Protein AF-A0AA43HTX2-F1 (afdb_monomer)

Foldseek 3Di:
DVVLVVLLVVLVVQLVVCVVVVHDRDVVSLVVSLVVLVVVQVVCVVVVHDCPVSVVSNVSSVCSVPPRD

Structure (mmCIF, N/CA/C/O backbone):
data_AF-A0AA43HTX2-F1
#
_entry.id   AF-A0AA43HTX2-F1
#
loop_
_atom_site.group_PDB
_atom_site.id
_atom_site.type_symbol
_atom_site.label_atom_id
_atom_site.label_alt_id
_atom_site.label_comp_id
_atom_site.label_asym_id
_atom_site.label_entity_id
_atom_site.label_seq_id
_atom_site.pdbx_PDB_ins_code
_atom_site.Cartn_x
_atom_site.Cartn_y
_atom_site.Cartn_z
_atom_site.occupancy
_atom_site.B_iso_or_equiv
_atom_site.auth_seq_id
_atom_site.auth_comp_id
_atom_site.auth_asym_id
_atom_site.auth_atom_id
_atom_site.pdbx_PDB_model_num
ATOM 1 N N . MET A 1 1 ? 12.840 -5.477 -1.850 1.00 82.69 1 MET A N 1
ATOM 2 C CA . MET A 1 1 ? 11.513 -6.029 -1.508 1.00 82.69 1 MET A CA 1
ATOM 3 C C . MET A 1 1 ? 11.278 -6.223 -0.018 1.00 82.69 1 MET A C 1
ATOM 5 O O . MET A 1 1 ? 10.288 -5.697 0.464 1.00 82.69 1 MET A O 1
ATOM 9 N N . GLU A 1 2 ? 12.177 -6.860 0.744 1.00 87.00 2 GLU A N 1
ATOM 10 C CA . GLU A 1 2 ? 11.980 -7.114 2.191 1.00 87.00 2 GLU A CA 1
ATOM 11 C C . GLU A 1 2 ? 11.565 -5.873 3.010 1.00 87.00 2 GLU A C 1
ATOM 13 O O . GLU A 1 2 ? 10.640 -5.939 3.818 1.00 87.00 2 GLU A O 1
ATOM 18 N N . LYS A 1 3 ? 12.182 -4.714 2.736 1.00 90.69 3 LYS A N 1
ATOM 19 C CA . LYS A 1 3 ? 11.804 -3.430 3.345 1.00 90.69 3 LYS A CA 1
ATOM 20 C C . LYS A 1 3 ? 10.322 -3.084 3.123 1.00 90.69 3 LYS A C 1
ATOM 22 O O . LYS A 1 3 ? 9.643 -2.716 4.076 1.00 90.69 3 LYS A O 1
ATOM 27 N N . TYR A 1 4 ? 9.832 -3.193 1.889 1.00 88.69 4 TYR A N 1
ATOM 28 C CA . TYR A 1 4 ? 8.466 -2.807 1.522 1.00 88.69 4 TYR A CA 1
ATOM 29 C C . TYR A 1 4 ? 7.436 -3.785 2.086 1.00 88.69 4 TYR A C 1
ATOM 31 O O . TYR A 1 4 ? 6.448 -3.347 2.665 1.00 88.69 4 TYR A O 1
ATOM 39 N N . ASN A 1 5 ? 7.732 -5.088 2.055 1.00 87.94 5 ASN A N 1
ATOM 40 C CA . ASN A 1 5 ? 6.915 -6.100 2.731 1.00 87.94 5 ASN A CA 1
ATOM 41 C C . ASN A 1 5 ? 6.770 -5.783 4.224 1.00 87.94 5 ASN A C 1
ATOM 43 O O . ASN A 1 5 ? 5.672 -5.828 4.772 1.00 87.94 5 ASN A O 1
ATOM 47 N N . ARG A 1 6 ? 7.871 -5.405 4.886 1.00 92.06 6 ARG A N 1
ATOM 48 C CA . ARG A 1 6 ? 7.845 -5.033 6.303 1.00 92.06 6 ARG A CA 1
ATOM 49 C C . ARG A 1 6 ? 6.991 -3.791 6.562 1.00 92.06 6 ARG A C 1
ATOM 51 O O . ARG A 1 6 ? 6.247 -3.791 7.534 1.00 92.06 6 ARG A O 1
ATOM 58 N N . ILE A 1 7 ? 7.066 -2.772 5.704 1.00 91.06 7 ILE A N 1
ATOM 59 C CA . ILE A 1 7 ? 6.230 -1.565 5.818 1.00 91.06 7 ILE A CA 1
ATOM 60 C C . ILE A 1 7 ? 4.745 -1.932 5.765 1.00 91.06 7 ILE A C 1
ATOM 62 O O . ILE A 1 7 ? 3.996 -1.544 6.659 1.00 91.06 7 ILE A O 1
ATOM 66 N N . VAL A 1 8 ? 4.328 -2.720 4.769 1.00 89.75 8 VAL A N 1
ATOM 67 C CA . VAL A 1 8 ? 2.921 -3.123 4.618 1.00 89.75 8 VAL A CA 1
ATOM 68 C C . VAL A 1 8 ? 2.458 -3.972 5.803 1.00 89.75 8 VAL A C 1
ATOM 70 O O . VAL A 1 8 ? 1.406 -3.702 6.374 1.00 89.75 8 VAL A O 1
ATOM 73 N N . ILE A 1 9 ? 3.263 -4.941 6.250 1.00 91.31 9 ILE A N 1
ATOM 74 C CA . ILE A 1 9 ? 2.934 -5.782 7.412 1.00 91.31 9 ILE A CA 1
ATOM 75 C C . ILE A 1 9 ? 2.746 -4.945 8.684 1.00 91.31 9 ILE A C 1
ATOM 77 O O . ILE A 1 9 ? 1.782 -5.156 9.421 1.00 91.31 9 ILE A O 1
ATOM 81 N N . GLU A 1 10 ? 3.656 -4.012 8.969 1.00 91.88 10 GLU A N 1
ATOM 82 C CA . GLU A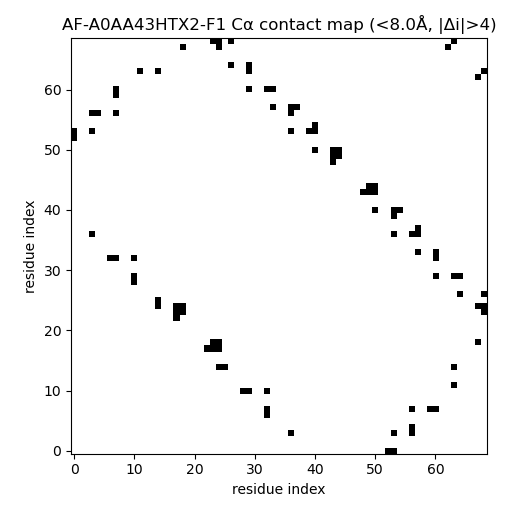 1 10 ? 3.548 -3.159 10.158 1.00 91.88 10 GLU A CA 1
ATOM 83 C C . GLU A 1 10 ? 2.348 -2.204 10.068 1.00 91.88 10 GLU A C 1
ATOM 85 O O . GLU A 1 10 ? 1.669 -1.989 11.075 1.00 91.88 10 GLU A O 1
ATOM 90 N N . LEU A 1 11 ? 2.018 -1.714 8.866 1.00 91.31 11 LEU A N 1
ATOM 91 C CA . LEU A 1 11 ? 0.807 -0.929 8.630 1.00 91.31 11 LEU A CA 1
ATOM 92 C C . LEU A 1 11 ? -0.452 -1.740 8.961 1.00 91.31 11 LEU A C 1
ATOM 94 O O . LEU A 1 11 ? -1.263 -1.295 9.769 1.00 91.31 11 LEU A O 1
ATOM 98 N N . TYR A 1 12 ? -0.586 -2.954 8.415 1.00 89.19 12 TYR A N 1
ATOM 99 C CA . TYR A 1 12 ? -1.724 -3.831 8.710 1.00 8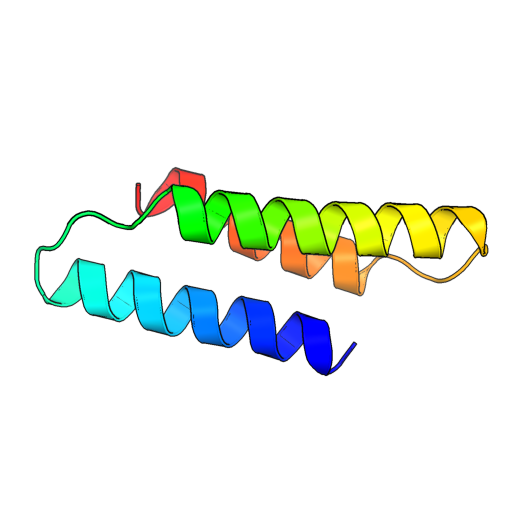9.19 12 TYR A CA 1
ATOM 100 C C . TYR A 1 12 ? -1.855 -4.123 10.203 1.00 89.19 12 TYR A C 1
ATOM 102 O O . TYR A 1 12 ? -2.950 -4.023 10.752 1.00 89.19 12 TYR A O 1
ATOM 110 N N . LYS A 1 13 ? -0.750 -4.454 10.885 1.00 90.31 13 LYS A N 1
ATOM 111 C CA . LYS A 1 13 ? -0.760 -4.699 12.336 1.00 90.31 13 LYS A CA 1
ATOM 112 C C . LYS A 1 13 ? -1.287 -3.495 13.107 1.00 90.31 13 LYS A C 1
ATOM 114 O O . LYS A 1 13 ? -2.096 -3.672 14.018 1.00 90.31 13 LYS A O 1
ATOM 119 N N . LYS A 1 14 ? -0.840 -2.288 12.750 1.00 89.06 14 LYS A N 1
ATOM 120 C CA . LYS A 1 14 ? -1.302 -1.055 13.388 1.00 89.06 14 LYS A CA 1
ATOM 121 C C . LYS A 1 14 ? -2.785 -0.815 13.110 1.00 89.06 14 LYS A C 1
ATOM 123 O O . LYS A 1 14 ? -3.541 -0.702 14.066 1.00 89.06 14 LYS A O 1
ATOM 128 N N . CYS A 1 15 ? -3.208 -0.844 11.845 1.00 86.44 15 CYS A N 1
ATOM 129 C CA . CYS A 1 15 ? -4.607 -0.646 11.456 1.00 86.44 15 CYS A CA 1
ATOM 130 C C . CYS A 1 15 ? -5.549 -1.649 12.139 1.00 86.44 15 CYS A C 1
ATOM 132 O O . CYS A 1 15 ? -6.588 -1.255 12.662 1.00 86.44 15 CYS A O 1
ATOM 134 N N . PHE A 1 16 ? -5.178 -2.932 12.200 1.00 86.94 16 PHE A N 1
ATOM 135 C CA . PHE A 1 16 ? -5.973 -3.940 12.903 1.00 86.94 16 PHE A CA 1
ATOM 136 C C . PHE A 1 16 ? -6.017 -3.708 14.411 1.00 86.94 16 PHE A C 1
ATOM 138 O O . PHE A 1 16 ? -7.076 -3.848 15.016 1.00 86.94 16 PHE A O 1
ATOM 145 N N . SER A 1 17 ? -4.887 -3.353 15.023 1.00 88.00 17 SER A N 1
ATOM 146 C CA . SER A 1 17 ? -4.843 -3.024 16.448 1.00 88.00 17 SER A CA 1
ATOM 147 C C . SER A 1 17 ? -5.735 -1.823 16.761 1.00 88.00 17 SER A C 1
ATOM 149 O O . SER A 1 17 ? -6.523 -1.879 17.703 1.00 88.00 17 SER A O 1
ATOM 151 N N . ASP A 1 18 ? -5.661 -0.758 15.965 1.00 86.69 18 ASP A N 1
ATOM 152 C CA . ASP A 1 18 ? -6.486 0.436 16.147 1.00 86.69 18 ASP A CA 1
ATOM 153 C C . ASP A 1 18 ? -7.976 0.097 15.987 1.00 86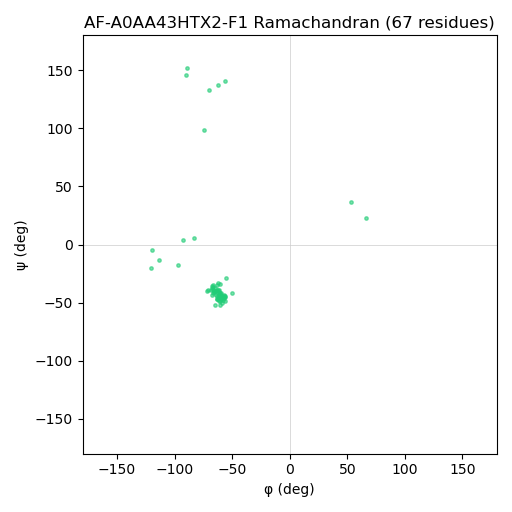.69 18 ASP A C 1
ATOM 155 O O . ASP A 1 18 ? -8.759 0.386 16.892 1.00 86.69 18 ASP A O 1
ATOM 159 N N . HIS A 1 19 ? -8.341 -0.653 14.941 1.00 83.75 19 HIS A N 1
ATOM 160 C CA . HIS A 1 19 ? -9.710 -1.119 14.711 1.00 83.75 19 HIS A CA 1
ATOM 161 C C . HIS A 1 19 ? -10.263 -1.964 15.875 1.00 83.75 19 HIS A C 1
ATOM 163 O O . HIS A 1 19 ? -11.354 -1.694 16.374 1.00 83.75 19 HIS A O 1
ATOM 169 N N . ILE A 1 20 ? -9.503 -2.954 16.366 1.00 87.06 20 ILE A N 1
ATOM 170 C CA . ILE A 1 20 ? -9.911 -3.812 17.499 1.00 87.06 20 ILE A CA 1
ATOM 171 C C . ILE A 1 20 ? -10.086 -2.997 18.786 1.00 87.06 20 ILE A C 1
ATOM 173 O O . ILE A 1 20 ? -10.968 -3.290 19.592 1.00 87.06 20 ILE A O 1
ATOM 177 N N . ASN A 1 21 ? -9.261 -1.969 18.986 1.00 87.69 21 ASN A N 1
ATOM 178 C CA . ASN A 1 21 ? -9.345 -1.088 20.149 1.00 87.69 21 ASN A CA 1
ATOM 179 C C . ASN A 1 21 ? -10.389 0.036 19.990 1.00 87.69 21 ASN A C 1
ATOM 181 O O . ASN A 1 21 ? -10.462 0.907 20.857 1.00 87.69 21 ASN A O 1
ATOM 185 N N . GLY A 1 22 ? -11.177 0.043 18.906 1.00 83.25 22 GLY A N 1
ATOM 186 C CA . GLY A 1 22 ? -12.181 1.073 18.627 1.00 83.25 22 GLY A CA 1
ATOM 187 C C . GLY A 1 22 ? -11.587 2.459 18.361 1.00 83.25 22 GLY A C 1
ATOM 188 O O . GLY A 1 22 ? -12.261 3.465 18.574 1.00 83.25 22 GLY A O 1
ATOM 189 N N . LYS A 1 23 ? -10.316 2.522 17.954 1.00 83.31 23 LYS A N 1
ATOM 190 C CA . LYS A 1 23 ? -9.635 3.756 17.564 1.00 83.31 23 LYS A CA 1
ATOM 191 C C . LYS A 1 23 ? -9.825 3.994 16.073 1.00 83.31 23 LYS A C 1
ATOM 193 O O . LYS A 1 23 ? -9.837 3.050 15.284 1.00 83.31 23 LYS A O 1
ATOM 198 N N . GLU A 1 24 ? -9.919 5.262 15.699 1.00 82.06 24 GLU A N 1
ATOM 199 C CA . GLU A 1 24 ? -9.837 5.653 14.296 1.00 82.06 24 GLU A CA 1
ATOM 200 C C . GLU A 1 24 ? -8.468 5.266 13.733 1.00 82.06 24 GLU A C 1
ATOM 202 O O . GLU A 1 24 ? -7.434 5.422 14.392 1.00 82.06 24 GLU A O 1
ATOM 207 N N . ILE A 1 25 ? -8.474 4.731 12.515 1.00 82.38 25 ILE A N 1
ATOM 208 C CA . ILE A 1 25 ? -7.244 4.404 11.806 1.00 82.38 25 ILE A CA 1
ATOM 209 C C . ILE A 1 25 ? -6.564 5.713 11.403 1.00 82.38 25 ILE A C 1
ATOM 211 O O . ILE A 1 25 ? -7.187 6.621 10.862 1.00 82.38 25 ILE A O 1
ATOM 215 N N . ASP A 1 26 ? -5.261 5.803 11.653 1.00 84.44 26 ASP A N 1
ATOM 216 C CA . ASP A 1 26 ? -4.481 6.987 11.304 1.00 84.44 26 ASP A CA 1
ATOM 217 C C . ASP A 1 26 ? -4.236 7.056 9.788 1.00 84.44 26 ASP A C 1
ATOM 219 O O . ASP A 1 26 ? -3.320 6.424 9.248 1.00 84.44 26 ASP A O 1
ATOM 223 N N . GLU A 1 27 ? -5.058 7.848 9.095 1.00 84.94 27 GLU A N 1
ATOM 224 C CA . GLU A 1 27 ? -4.955 8.081 7.650 1.00 84.94 27 GLU A CA 1
ATOM 225 C C . GLU A 1 27 ? -3.575 8.593 7.218 1.00 84.94 27 GLU A C 1
ATOM 227 O O . GLU A 1 27 ? -3.140 8.321 6.092 1.00 84.94 27 GLU A O 1
ATOM 232 N N . ASN A 1 28 ? -2.856 9.310 8.092 1.00 87.31 28 ASN A N 1
ATOM 233 C CA . ASN A 1 28 ? -1.531 9.825 7.755 1.00 87.31 28 ASN A CA 1
ATOM 234 C C . ASN A 1 28 ? -0.540 8.681 7.560 1.00 87.31 28 ASN A C 1
ATOM 236 O O . ASN A 1 28 ? 0.227 8.701 6.602 1.00 87.31 28 ASN A O 1
ATOM 240 N N . VAL A 1 29 ? -0.606 7.649 8.404 1.00 86.94 29 VAL A N 1
ATOM 241 C CA . VAL A 1 29 ? 0.290 6.484 8.327 1.00 86.94 29 VAL A CA 1
ATOM 242 C C . VAL A 1 29 ? 0.020 5.683 7.052 1.00 86.94 29 VAL A C 1
ATOM 244 O O . VAL A 1 29 ? 0.953 5.238 6.383 1.00 86.94 29 VAL A O 1
ATOM 247 N N . VAL A 1 30 ? -1.253 5.553 6.666 1.00 89.12 30 VAL A N 1
ATOM 248 C CA . VAL A 1 30 ? -1.649 4.927 5.393 1.00 89.12 30 VAL A CA 1
ATOM 249 C C . VAL A 1 30 ? -1.108 5.737 4.208 1.00 89.12 30 VAL A C 1
ATOM 251 O O . VAL A 1 30 ? -0.508 5.178 3.290 1.00 89.12 30 VAL A O 1
ATOM 254 N N . SER A 1 31 ? -1.269 7.063 4.239 1.00 89.31 31 SER A N 1
ATOM 255 C CA . SER A 1 31 ? -0.797 7.979 3.191 1.00 89.31 31 SER A CA 1
ATOM 256 C C . SER A 1 31 ? 0.731 7.985 3.052 1.00 89.31 31 SER A C 1
ATOM 258 O O . SER A 1 31 ? 1.259 7.999 1.938 1.00 89.31 31 SER A O 1
ATOM 260 N N . GLU A 1 32 ? 1.464 7.931 4.164 1.00 91.25 32 GLU A N 1
ATOM 261 C CA . GLU A 1 32 ? 2.927 7.831 4.174 1.00 91.25 32 GLU A CA 1
ATOM 262 C C . GLU A 1 32 ? 3.411 6.526 3.539 1.00 91.25 32 GLU A C 1
ATOM 264 O O . GLU A 1 32 ? 4.267 6.557 2.652 1.00 91.25 32 GLU A O 1
ATOM 269 N N . ALA A 1 33 ? 2.809 5.394 3.908 1.00 91.25 33 ALA A N 1
ATOM 270 C CA . ALA A 1 33 ? 3.149 4.102 3.326 1.00 91.25 33 ALA A CA 1
ATOM 271 C C . ALA A 1 33 ? 2.837 4.046 1.815 1.00 91.25 33 ALA A C 1
ATOM 273 O O . ALA A 1 33 ? 3.650 3.543 1.035 1.00 91.25 33 ALA A O 1
ATOM 274 N N . GLN A 1 34 ? 1.718 4.639 1.372 1.00 91.56 34 GLN A N 1
ATOM 275 C CA . GLN A 1 34 ? 1.410 4.790 -0.059 1.00 91.56 34 GLN A CA 1
ATOM 276 C C . GLN A 1 34 ? 2.460 5.632 -0.791 1.00 91.56 34 GLN A C 1
ATOM 278 O O . GLN A 1 34 ? 2.877 5.269 -1.892 1.00 91.56 34 GLN A O 1
ATOM 283 N N . LYS A 1 35 ? 2.897 6.757 -0.211 1.00 93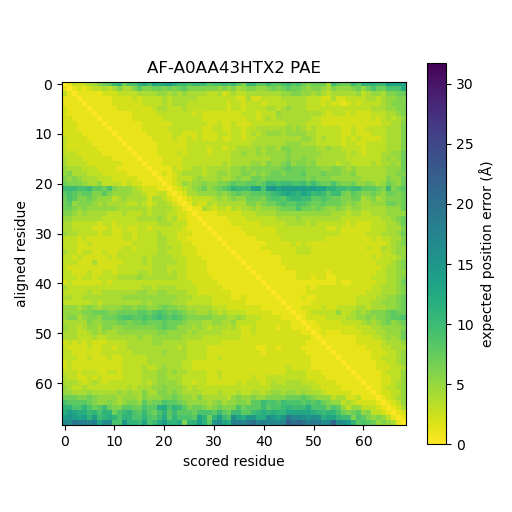.56 35 LYS A N 1
ATOM 284 C CA . LYS A 1 35 ? 3.940 7.606 -0.811 1.00 93.56 35 LYS A CA 1
ATO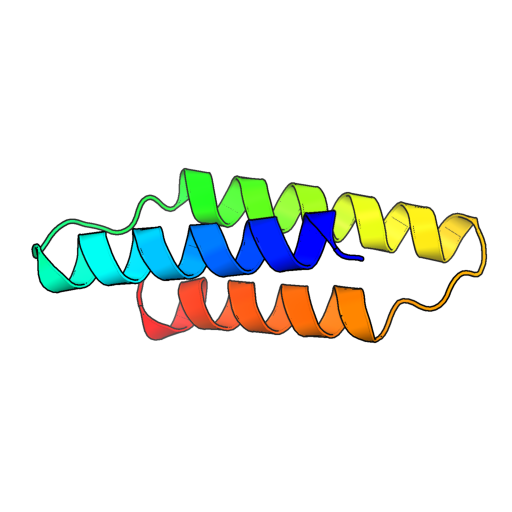M 285 C C . LYS A 1 35 ? 5.255 6.852 -0.965 1.00 93.56 35 LYS A C 1
ATOM 287 O O . LYS A 1 35 ? 5.880 6.950 -2.019 1.00 93.56 35 LYS A O 1
ATOM 292 N N . GLU A 1 36 ? 5.661 6.090 0.047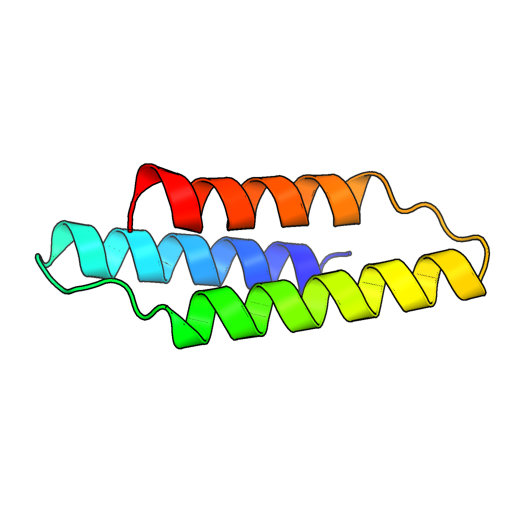 1.00 93.69 36 GLU A N 1
ATOM 293 C CA . GLU A 1 36 ? 6.910 5.330 0.000 1.00 93.69 36 GLU A CA 1
ATOM 294 C C . GLU A 1 36 ? 6.879 4.220 -1.065 1.00 93.69 36 GLU A C 1
ATOM 296 O O . GLU A 1 36 ? 7.857 4.052 -1.799 1.00 93.69 36 GLU A O 1
ATOM 301 N N . LEU A 1 37 ? 5.750 3.518 -1.215 1.00 93.69 37 LEU A N 1
ATOM 302 C CA . LEU A 1 37 ? 5.559 2.520 -2.275 1.00 93.69 37 LEU A CA 1
ATOM 303 C C . LEU A 1 37 ? 5.502 3.142 -3.670 1.00 93.69 37 LEU A C 1
ATOM 305 O O . LEU A 1 37 ? 6.159 2.638 -4.576 1.00 93.69 37 LEU A O 1
ATOM 309 N N . ASN A 1 38 ? 4.792 4.259 -3.847 1.00 94.69 38 ASN A N 1
ATOM 310 C CA . ASN A 1 38 ? 4.765 4.961 -5.133 1.00 94.69 38 ASN A CA 1
ATOM 311 C C . ASN A 1 38 ? 6.169 5.419 -5.545 1.00 94.69 38 ASN A C 1
ATOM 313 O O . ASN A 1 38 ? 6.577 5.183 -6.677 1.00 94.69 38 ASN A O 1
ATOM 317 N N . PHE A 1 39 ? 6.950 5.974 -4.614 1.00 95.50 39 PHE A N 1
ATOM 318 C CA . PHE A 1 39 ? 8.335 6.352 -4.894 1.00 95.50 39 PHE A CA 1
ATOM 319 C C . PHE A 1 39 ? 9.203 5.147 -5.291 1.00 95.50 39 PHE A C 1
ATOM 321 O O . PHE A 1 39 ? 10.039 5.244 -6.190 1.00 95.50 39 PHE A O 1
ATOM 328 N N . ALA A 1 40 ? 9.010 3.997 -4.639 1.00 93.81 40 ALA A N 1
ATOM 329 C CA . ALA A 1 40 ? 9.709 2.763 -4.988 1.00 93.81 40 ALA A CA 1
ATOM 330 C C . ALA A 1 40 ? 9.349 2.266 -6.395 1.00 93.81 40 ALA A C 1
ATOM 332 O O . ALA A 1 40 ? 10.243 1.894 -7.153 1.00 93.81 40 ALA A O 1
ATOM 333 N N . ILE A 1 41 ? 8.061 2.301 -6.747 1.00 94.75 41 ILE A N 1
ATOM 334 C CA . ILE A 1 41 ? 7.554 1.945 -8.076 1.00 94.75 41 ILE A CA 1
ATOM 335 C C . ILE A 1 41 ? 8.143 2.876 -9.134 1.00 94.75 41 ILE A C 1
ATOM 337 O O . ILE A 1 41 ? 8.660 2.401 -10.142 1.00 94.75 41 ILE A O 1
ATOM 341 N N . ASP A 1 42 ? 8.101 4.189 -8.905 1.00 96.44 42 ASP A N 1
ATOM 342 C CA . ASP A 1 42 ? 8.635 5.178 -9.842 1.00 96.44 42 ASP A CA 1
ATOM 343 C C . ASP A 1 42 ? 10.130 4.953 -10.074 1.00 96.44 42 ASP A C 1
ATOM 345 O O . ASP A 1 42 ? 10.596 4.939 -11.214 1.00 96.44 42 ASP A O 1
ATOM 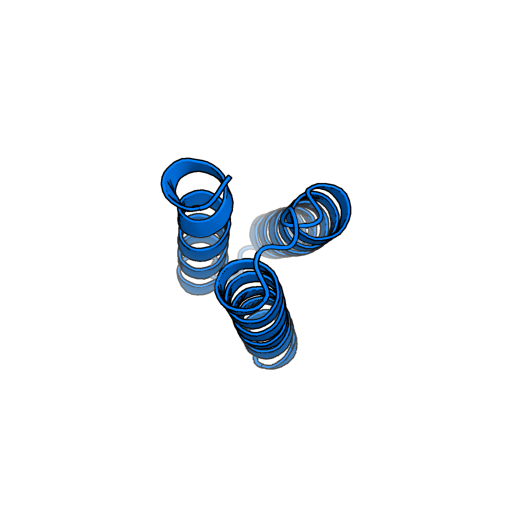349 N N . LYS A 1 43 ? 10.882 4.689 -9.000 1.00 95.81 43 LYS A N 1
ATOM 350 C CA . LYS A 1 43 ? 12.303 4.351 -9.087 1.00 95.81 43 LYS A CA 1
ATOM 351 C C . LYS A 1 43 ? 12.530 3.073 -9.901 1.00 95.81 43 LYS A C 1
ATOM 353 O O . LYS A 1 43 ? 13.362 3.083 -10.804 1.00 95.81 43 LYS A O 1
ATOM 358 N N . ALA A 1 44 ? 11.791 2.002 -9.623 1.00 93.62 44 ALA A N 1
ATOM 359 C CA . ALA A 1 44 ? 11.897 0.747 -10.366 1.00 93.62 44 ALA A CA 1
ATOM 360 C C . ALA A 1 44 ? 11.572 0.939 -11.861 1.00 93.62 44 ALA A C 1
ATOM 362 O O . ALA A 1 44 ? 12.323 0.471 -12.714 1.00 93.62 44 ALA A O 1
ATOM 363 N N . LYS A 1 45 ? 10.539 1.730 -12.195 1.00 94.56 45 LYS A N 1
ATOM 364 C CA . LYS A 1 45 ? 10.194 2.096 -13.583 1.00 94.56 45 LYS A CA 1
ATOM 365 C C . LYS A 1 45 ? 11.331 2.842 -14.280 1.00 94.56 45 LYS A C 1
ATOM 367 O O . LYS A 1 45 ? 11.672 2.502 -15.408 1.00 94.56 45 LYS A O 1
ATOM 372 N N . VAL A 1 46 ? 11.958 3.812 -1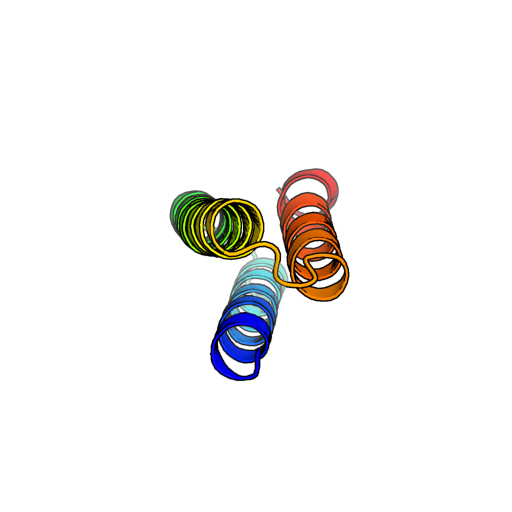3.609 1.00 96.62 46 VAL A N 1
ATOM 373 C CA . VAL A 1 46 ? 13.121 4.547 -14.148 1.00 96.62 46 VAL A CA 1
ATOM 374 C C . VAL A 1 46 ? 14.301 3.614 -14.437 1.00 96.62 46 VAL A C 1
ATOM 376 O O . VAL A 1 46 ? 15.034 3.833 -15.401 1.00 96.62 46 VAL A O 1
ATOM 379 N N . HIS A 1 47 ? 14.478 2.565 -13.634 1.00 95.00 47 HIS A N 1
ATOM 380 C CA . HIS A 1 47 ? 15.560 1.594 -13.788 1.00 95.00 47 HIS A CA 1
ATOM 381 C C . HIS A 1 47 ? 15.198 0.362 -14.641 1.00 95.00 47 HIS A C 1
ATOM 383 O O . HIS A 1 47 ? 16.048 -0.511 -14.802 1.00 95.00 47 HIS A O 1
ATOM 389 N N . ASN A 1 48 ? 13.994 0.294 -15.232 1.00 94.19 48 ASN A N 1
ATOM 390 C CA . ASN A 1 48 ? 13.468 -0.900 -15.918 1.00 94.19 48 ASN A CA 1
ATOM 391 C C . ASN A 1 48 ? 13.510 -2.174 -15.047 1.00 94.19 48 ASN A C 1
ATOM 393 O O . ASN A 1 48 ? 13.766 -3.277 -15.534 1.00 94.19 48 ASN A O 1
ATOM 397 N N . GLU A 1 49 ? 13.258 -2.024 -13.750 1.00 94.56 49 GLU A N 1
ATOM 398 C CA . GLU A 1 49 ? 13.128 -3.133 -12.808 1.00 94.56 49 GLU A CA 1
ATOM 399 C C . GLU A 1 49 ? 11.663 -3.611 -12.734 1.00 94.56 49 GLU A C 1
ATOM 401 O O . GLU A 1 49 ? 10.741 -2.815 -12.943 1.00 94.56 49 GLU A O 1
ATOM 406 N N . PRO A 1 50 ? 11.414 -4.898 -12.425 1.00 93.00 50 PRO A N 1
ATOM 407 C CA . PRO A 1 50 ? 10.063 -5.412 -12.213 1.00 93.00 50 PRO A CA 1
ATOM 408 C C . PRO A 1 50 ? 9.314 -4.645 -11.117 1.00 93.00 50 PRO A C 1
ATOM 410 O O . PRO A 1 50 ? 9.882 -4.312 -10.077 1.00 93.00 50 PRO A O 1
ATOM 413 N N . THR A 1 51 ? 8.020 -4.400 -11.337 1.00 94.56 51 THR A N 1
ATOM 414 C CA . THR A 1 51 ? 7.167 -3.645 -10.398 1.00 94.56 51 THR A CA 1
ATOM 415 C C . THR A 1 51 ? 5.977 -4.430 -9.870 1.00 94.56 51 THR A C 1
ATOM 417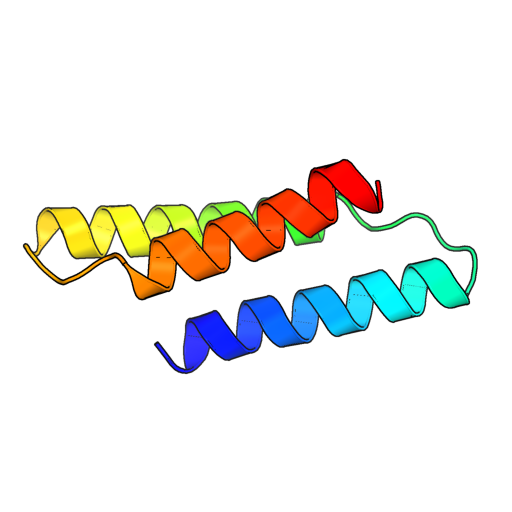 O O . THR A 1 51 ? 5.308 -3.935 -8.971 1.00 94.56 51 THR A O 1
ATOM 420 N N . ASP A 1 52 ? 5.746 -5.654 -10.352 1.00 94.62 52 ASP A N 1
ATOM 421 C CA . ASP A 1 52 ? 4.543 -6.434 -10.041 1.00 94.62 52 ASP A CA 1
ATOM 422 C C . ASP A 1 52 ? 4.340 -6.618 -8.529 1.00 94.62 52 ASP A C 1
ATOM 424 O O . ASP A 1 52 ? 3.255 -6.370 -8.009 1.00 94.62 52 ASP A O 1
ATOM 428 N N . GLU A 1 53 ? 5.405 -6.957 -7.792 1.00 92.88 53 GLU A N 1
ATOM 429 C CA . GLU A 1 53 ? 5.327 -7.097 -6.331 1.00 92.88 53 GLU A CA 1
ATOM 430 C C . GLU A 1 53 ? 5.054 -5.759 -5.625 1.00 92.88 53 GLU A C 1
ATOM 432 O O . GLU A 1 53 ? 4.322 -5.715 -4.640 1.00 92.88 53 GLU A O 1
ATOM 437 N N . LEU A 1 54 ? 5.619 -4.650 -6.115 1.00 93.06 54 LEU A N 1
ATOM 438 C CA . LEU A 1 54 ? 5.395 -3.327 -5.525 1.00 93.06 54 LEU A CA 1
ATOM 439 C C . LEU A 1 54 ? 3.971 -2.821 -5.794 1.00 93.06 54 LEU A C 1
ATOM 441 O O . LEU A 1 54 ? 3.358 -2.225 -4.911 1.00 93.06 54 LEU A O 1
ATOM 445 N N . GLU A 1 55 ? 3.438 -3.062 -6.991 1.00 93.56 55 GLU A N 1
ATOM 446 C CA . GLU A 1 55 ? 2.055 -2.717 -7.336 1.00 93.56 55 GLU A CA 1
ATOM 447 C C . GLU A 1 55 ? 1.070 -3.596 -6.539 1.00 93.56 55 GLU A C 1
ATOM 449 O O . GLU A 1 55 ? 0.096 -3.066 -6.009 1.00 93.56 55 GLU A O 1
ATOM 454 N N . SER A 1 56 ? 1.374 -4.883 -6.316 1.00 94.25 56 SER A N 1
ATOM 455 C CA . SER A 1 56 ? 0.585 -5.750 -5.421 1.00 94.25 56 SER A CA 1
ATOM 456 C C . SER A 1 56 ? 0.549 -5.214 -3.985 1.00 94.25 56 SER A C 1
ATOM 458 O O . SER A 1 56 ? -0.521 -5.093 -3.396 1.00 94.25 56 SER A O 1
ATOM 460 N N . LEU A 1 57 ? 1.697 -4.817 -3.425 1.00 93.62 57 LEU A N 1
ATOM 461 C CA . LEU A 1 57 ? 1.750 -4.221 -2.082 1.00 93.62 57 LEU A CA 1
ATOM 462 C C . LEU A 1 57 ? 0.969 -2.904 -1.993 1.00 93.62 57 LEU A C 1
ATOM 464 O O . LEU A 1 57 ? 0.405 -2.570 -0.953 1.00 93.62 57 LEU A O 1
ATOM 468 N N . LYS A 1 58 ? 0.941 -2.124 -3.073 1.00 92.81 58 LYS A N 1
ATOM 469 C CA . LYS A 1 58 ? 0.150 -0.894 -3.146 1.00 92.81 58 LYS A CA 1
ATOM 470 C C . LYS A 1 58 ? -1.351 -1.188 -3.164 1.00 92.81 58 LYS A C 1
ATOM 472 O O . LYS A 1 58 ? -2.105 -0.450 -2.528 1.00 92.81 58 LYS A O 1
ATOM 477 N N . GLU A 1 59 ? -1.789 -2.236 -3.858 1.00 91.12 59 GLU A N 1
ATOM 478 C CA . GLU A 1 59 ? -3.182 -2.695 -3.810 1.00 91.12 59 GLU A CA 1
ATOM 479 C C . GLU A 1 59 ? -3.593 -3.119 -2.398 1.00 91.12 59 GLU A C 1
ATOM 481 O O . GLU A 1 59 ? -4.663 -2.712 -1.942 1.00 91.12 59 GLU A O 1
ATOM 486 N N . ASP A 1 60 ? -2.718 -3.810 -1.664 1.00 90.19 60 ASP A N 1
ATOM 487 C CA . ASP A 1 60 ? -2.966 -4.174 -0.265 1.00 90.19 60 ASP A CA 1
ATOM 488 C C . ASP A 1 60 ? -3.209 -2.924 0.607 1.00 90.19 60 ASP A C 1
ATOM 490 O O . ASP A 1 60 ? -4.194 -2.827 1.346 1.00 90.19 60 ASP A O 1
ATOM 494 N N . ILE A 1 61 ? -2.374 -1.887 0.471 1.00 89.00 61 ILE A N 1
ATOM 495 C CA . ILE A 1 61 ? -2.592 -0.628 1.205 1.00 89.00 61 ILE A CA 1
ATOM 496 C C . ILE A 1 61 ? -3.882 0.079 0.766 1.00 89.00 61 ILE A C 1
ATOM 498 O O . ILE A 1 61 ? -4.590 0.654 1.596 1.00 89.00 61 ILE A O 1
ATOM 502 N N . ASN A 1 62 ? -4.226 0.048 -0.521 1.00 87.31 62 ASN A N 1
ATOM 503 C CA . ASN A 1 62 ? -5.494 0.612 -0.986 1.00 87.31 62 ASN A CA 1
ATOM 504 C C . ASN A 1 62 ? -6.687 -0.122 -0.367 1.00 87.31 62 ASN A C 1
ATOM 506 O O . ASN A 1 62 ? -7.653 0.524 0.032 1.00 87.31 62 ASN A O 1
ATOM 510 N N . HIS A 1 63 ? -6.609 -1.445 -0.225 1.00 85.25 63 HIS A N 1
ATOM 511 C CA . HIS A 1 63 ? -7.642 -2.222 0.447 1.00 85.25 63 HIS A CA 1
ATOM 512 C C . HIS A 1 63 ? -7.832 -1.769 1.901 1.00 85.25 63 HIS A C 1
ATOM 514 O O . HIS A 1 63 ? -8.969 -1.630 2.345 1.00 85.25 63 HIS A O 1
ATOM 520 N N . LEU A 1 64 ? -6.751 -1.489 2.641 1.00 80.62 64 LEU A N 1
ATOM 521 C CA . LEU A 1 64 ? -6.853 -0.904 3.987 1.00 80.62 64 LEU A CA 1
ATOM 522 C C . LEU A 1 64 ? -7.618 0.425 3.968 1.00 80.62 64 LEU A C 1
ATOM 524 O O . LEU A 1 64 ? -8.504 0.635 4.790 1.00 80.62 64 LEU A O 1
ATOM 528 N N . LYS A 1 65 ? -7.306 1.300 3.008 1.00 75.94 65 LYS A N 1
ATOM 529 C CA . LYS A 1 65 ? -7.922 2.626 2.904 1.00 75.94 65 LYS A CA 1
ATOM 530 C C . LYS A 1 65 ? -9.408 2.596 2.551 1.00 75.94 65 LYS A C 1
ATOM 532 O O . LYS A 1 65 ? -10.131 3.469 2.995 1.00 75.94 65 LYS A O 1
ATOM 537 N N . TYR A 1 66 ? -9.851 1.659 1.718 1.00 75.06 66 TYR A N 1
ATOM 538 C CA . TYR A 1 66 ? -11.235 1.647 1.229 1.00 75.06 66 TYR A CA 1
ATOM 539 C C . TYR A 1 66 ? -12.167 0.712 2.006 1.00 75.06 66 TYR A C 1
ATOM 541 O O . TYR A 1 66 ? -13.380 0.854 1.883 1.00 75.06 66 TYR A O 1
ATOM 549 N N . ASN A 1 67 ? -11.625 -0.247 2.769 1.00 71.19 67 ASN A N 1
ATOM 550 C CA . ASN A 1 67 ? -12.433 -1.244 3.481 1.00 71.19 67 ASN A CA 1
ATOM 551 C C . ASN A 1 67 ? -12.382 -1.131 5.013 1.00 71.19 67 ASN A C 1
ATOM 553 O O . ASN A 1 67 ? -13.191 -1.781 5.673 1.00 71.19 67 ASN A O 1
ATOM 557 N N . LEU A 1 68 ? -11.443 -0.371 5.590 1.00 66.62 68 LEU A N 1
ATOM 558 C CA . LEU A 1 68 ? -11.326 -0.205 7.049 1.00 66.62 68 LEU A CA 1
ATOM 559 C C . LEU A 1 68 ? -11.447 1.247 7.537 1.00 66.62 68 LEU A C 1
ATOM 561 O O . LEU A 1 68 ? -11.724 1.439 8.721 1.00 66.62 68 LEU A O 1
ATOM 565 N N . LEU A 1 69 ? -11.224 2.225 6.657 1.00 59.28 69 LEU A N 1
ATOM 566 C CA . LEU A 1 69 ? -11.467 3.658 6.864 1.00 59.28 69 LEU A CA 1
ATOM 567 C C . LEU A 1 69 ? -12.792 4.041 6.195 1.00 59.28 69 LEU A C 1
ATOM 569 O O . LEU A 1 69 ? -13.550 4.820 6.809 1.00 59.28 69 LEU A O 1
#

pLDDT: mean 88.71, std 6.81, range [59.28, 96.62]

Solvent-accessible surface area (backbone atoms only — not comparable to full-atom values): 3980 Å² total; per-residue (Å²): 106,72,70,59,56,50,52,53,52,53,50,50,55,49,45,51,51,27,51,76,70,74,40,80,65,63,62,65,62,56,52,50,53,51,51,55,47,51,51,51,42,53,51,26,58,76,67,74,45,90,43,67,70,54,53,51,54,48,50,55,54,47,48,49,56,73,73,76,104

Sequence (69 aa):
MEKYNRIVIELYKKCFSDHINGKEIDENVVSEAQKELNFAIDKAKVHNEPTDELESLKEDINHLKYNLL

Mean predicted aligned error: 3.81 Å

Nearest PDB structures (foldseek):
  4hwh-assembly1_A  TM=7.113E-01  e=4.763E+00  Arabidopsis thaliana

Secondary structure (DSSP, 8-state):
-HHHHHHHHHHHHHHHHHHHTTPPP-HHHHHHHHHHHHHHHHHHHHTT---HHHHHHHHHHHHHHHHT-

Radius of gyration: 12.67 Å; Cα contacts (8 Å, |Δi|>4): 50; chains: 1; bounding box: 28×17×36 Å